Protein AF-A0A6N2E9B0-F1 (afdb_monomer)

Radius of gyration: 18.54 Å; Cα contacts (8 Å, |Δi|>4): 37; chains: 1; bounding box: 45×42×45 Å

pLDDT: mean 76.57, std 21.5, range [31.11, 97.75]

Sequence (88 aa):
MYICYVLGHEYGHQMRLPHDIEERYNGAMKIVYHEQYVTPLPEGHRFPMPKFSKVYSILQSEGIATPENTYSPDSASSMPLPLQPVTY

Structure (mmCIF, N/CA/C/O backbone):
data_AF-A0A6N2E9B0-F1
#
_entry.id   AF-A0A6N2E9B0-F1
#
loop_
_atom_site.group_PDB
_atom_site.id
_atom_site.type_symbol
_atom_site.label_atom_id
_atom_site.label_alt_id
_atom_site.label_comp_id
_atom_site.label_asym_id
_atom_site.label_entity_id
_atom_site.label_seq_id
_atom_site.pdbx_PDB_ins_code
_atom_site.Cartn_x
_atom_site.Cartn_y
_atom_site.Cartn_z
_atom_site.occupancy
_atom_site.B_iso_or_equiv
_atom_site.auth_seq_id
_atom_site.auth_comp_id
_atom_site.auth_asym_id
_atom_site.auth_atom_id
_atom_site.pdbx_PDB_model_num
ATOM 1 N N . MET A 1 1 ? 1.201 -19.831 6.552 1.00 35.94 1 MET A N 1
ATOM 2 C CA . MET A 1 1 ? 1.792 -19.157 7.725 1.00 35.94 1 MET A CA 1
ATOM 3 C C . MET A 1 1 ? 0.978 -17.891 7.975 1.00 35.94 1 MET A C 1
ATOM 5 O O . MET A 1 1 ? 1.048 -16.986 7.161 1.00 35.94 1 MET A O 1
ATOM 9 N N . TYR A 1 2 ? 0.127 -17.927 9.009 1.00 31.11 2 TYR A N 1
ATOM 10 C CA . TYR A 1 2 ? -0.632 -16.818 9.620 1.00 31.11 2 TYR A CA 1
ATOM 11 C C . TYR A 1 2 ? -1.520 -15.912 8.744 1.00 31.11 2 TYR A C 1
ATOM 13 O O . TYR A 1 2 ? -1.537 -14.702 8.914 1.00 31.11 2 TYR A O 1
ATOM 21 N N . ILE A 1 3 ? -2.340 -16.501 7.874 1.00 37.34 3 ILE A N 1
ATOM 22 C CA . ILE A 1 3 ? -3.546 -15.826 7.365 1.00 37.34 3 ILE A CA 1
ATOM 23 C C . ILE A 1 3 ? -4.703 -16.793 7.600 1.00 37.34 3 ILE A C 1
ATOM 25 O O . ILE A 1 3 ? -5.089 -17.546 6.714 1.00 37.34 3 ILE A O 1
ATOM 29 N N . CYS A 1 4 ? -5.157 -16.883 8.848 1.00 35.25 4 CYS A N 1
ATOM 30 C CA . CYS A 1 4 ? -6.343 -17.654 9.195 1.00 35.25 4 CYS A CA 1
ATOM 31 C C . CYS A 1 4 ? -7.215 -16.824 10.136 1.00 35.25 4 CYS A C 1
ATOM 33 O O . CYS A 1 4 ? -6.877 -16.652 11.301 1.00 35.25 4 CYS A O 1
ATOM 35 N N . TYR A 1 5 ? -8.346 -16.394 9.577 1.00 40.53 5 TYR A N 1
ATOM 36 C CA . TYR A 1 5 ? -9.626 -16.147 10.234 1.00 40.53 5 TYR A CA 1
ATOM 37 C C . TYR A 1 5 ? -9.735 -14.965 11.204 1.00 40.53 5 TYR A C 1
ATOM 39 O O . TYR A 1 5 ? -9.581 -15.102 12.412 1.00 40.53 5 TYR A O 1
ATOM 47 N N . VAL A 1 6 ? -1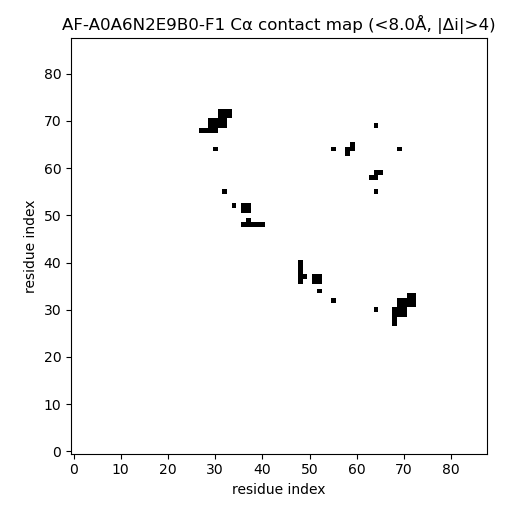0.217 -13.844 10.662 1.00 44.50 6 VAL A N 1
ATOM 48 C CA . VAL A 1 6 ? -11.182 -12.984 11.363 1.00 44.50 6 VAL A CA 1
ATOM 49 C C . VAL A 1 6 ? -12.422 -12.870 10.477 1.00 44.50 6 VAL A C 1
ATOM 51 O O . VAL A 1 6 ? -12.671 -11.847 9.859 1.00 44.50 6 VAL A O 1
ATOM 54 N N . LEU A 1 7 ? -13.182 -13.958 10.357 1.00 38.59 7 LEU A N 1
ATOM 55 C CA . LEU A 1 7 ? -14.567 -13.900 9.894 1.00 38.59 7 LEU A CA 1
ATOM 56 C C . LEU A 1 7 ? -15.388 -14.768 10.839 1.00 38.59 7 LEU A C 1
ATOM 58 O O . LEU A 1 7 ? -15.256 -15.992 10.866 1.00 38.59 7 LEU A O 1
ATOM 62 N N . GLY A 1 8 ? -16.169 -14.094 11.678 1.00 43.56 8 GLY A N 1
ATOM 63 C CA . GLY A 1 8 ? -17.105 -14.725 12.586 1.00 43.56 8 GLY A CA 1
ATOM 64 C C . GLY A 1 8 ? -18.221 -15.396 11.800 1.00 43.56 8 GLY A C 1
ATOM 65 O O . GLY A 1 8 ? -19.042 -14.718 11.192 1.00 43.56 8 GLY A O 1
ATOM 66 N N . HIS A 1 9 ? -18.254 -16.724 11.846 1.00 37.28 9 HIS A N 1
ATOM 67 C CA . HIS A 1 9 ? -19.507 -17.461 11.931 1.00 37.28 9 HIS A CA 1
ATOM 68 C C . HIS A 1 9 ? -19.247 -18.861 12.512 1.00 37.28 9 HIS A C 1
ATOM 70 O O . HIS A 1 9 ? -18.650 -19.722 11.870 1.00 37.28 9 HIS A O 1
ATOM 76 N N . GLU A 1 10 ? -19.685 -19.042 13.760 1.00 45.94 10 GLU A N 1
ATOM 77 C CA . GLU A 1 10 ? -20.313 -20.261 14.286 1.00 45.94 10 GLU A CA 1
ATOM 78 C C . GLU A 1 10 ? -19.615 -21.617 14.022 1.00 45.94 10 GLU A C 1
ATOM 80 O O . GLU A 1 10 ? -20.210 -22.509 13.423 1.00 45.94 10 GLU A O 1
ATOM 85 N N . TYR A 1 11 ? -18.402 -21.846 14.538 1.00 38.47 11 TYR A N 1
ATOM 86 C CA . TYR A 1 11 ? -17.928 -23.217 14.796 1.00 38.47 11 TYR A CA 1
ATOM 87 C C . TYR A 1 11 ? -17.256 -23.307 16.168 1.00 38.47 11 TYR A C 1
ATOM 89 O O . TYR A 1 11 ? -16.243 -22.667 16.443 1.00 38.47 11 TYR A O 1
ATOM 97 N N . GLY A 1 12 ? -17.874 -24.097 17.049 1.00 41.50 12 GLY A N 1
ATOM 98 C CA . GLY A 1 12 ? -17.547 -24.244 18.465 1.00 41.50 12 GLY A CA 1
ATOM 99 C C . GLY A 1 12 ? -16.225 -24.954 18.751 1.00 41.50 12 GLY A C 1
ATOM 100 O O . GLY A 1 12 ? -16.215 -26.072 19.256 1.00 41.50 12 GLY A O 1
ATOM 101 N N . HIS A 1 13 ? -15.111 -24.265 18.530 1.00 41.84 13 HIS A N 1
ATOM 102 C CA . HIS A 1 13 ? -13.871 -24.524 19.252 1.00 41.84 13 HIS A CA 1
ATOM 103 C C . HIS A 1 13 ? -13.287 -23.188 19.696 1.00 41.84 13 HIS A C 1
ATOM 105 O O . HIS A 1 13 ? -12.834 -22.390 18.881 1.00 41.84 13 HIS A O 1
ATOM 111 N N . GLN A 1 14 ? -13.321 -22.937 21.005 1.00 43.84 14 GLN A N 1
ATOM 112 C CA . GLN A 1 14 ? -12.765 -21.739 21.618 1.00 43.84 14 GLN A CA 1
ATOM 113 C C . GLN A 1 14 ? -11.236 -21.753 21.487 1.00 43.84 14 GLN A C 1
ATOM 115 O O . GLN A 1 14 ? -10.513 -22.154 22.398 1.00 43.84 14 GLN A O 1
ATOM 120 N N . MET A 1 15 ? -10.742 -21.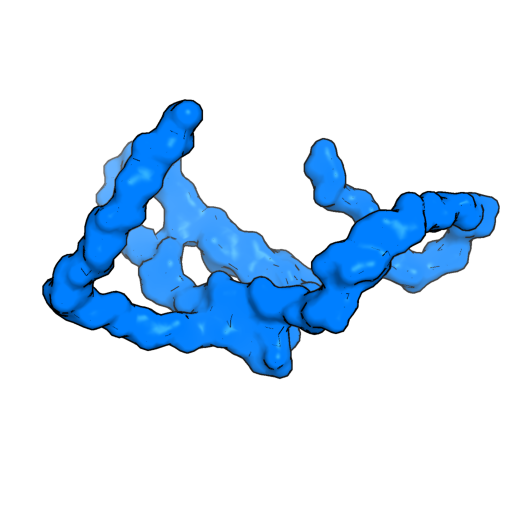324 20.326 1.00 37.81 15 MET A N 1
ATOM 121 C CA . MET A 1 15 ? -9.373 -20.861 20.134 1.00 37.81 15 MET A CA 1
ATOM 122 C C . MET A 1 15 ? -9.234 -19.583 20.958 1.00 37.81 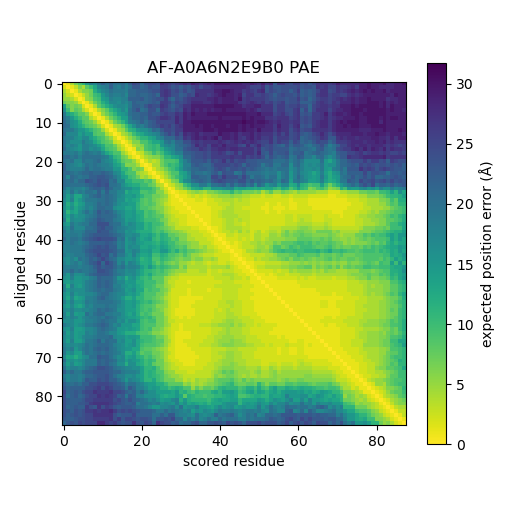15 MET A C 1
ATOM 124 O O . MET A 1 15 ? -9.536 -18.485 20.499 1.00 37.81 15 MET A O 1
ATOM 128 N N . ARG A 1 16 ? -8.857 -19.736 22.228 1.00 50.66 16 ARG A N 1
ATOM 129 C CA . ARG A 1 16 ? -8.523 -18.607 23.090 1.00 50.66 16 ARG A CA 1
ATOM 130 C C . ARG A 1 16 ? -7.233 -18.010 22.532 1.00 50.66 16 ARG A C 1
ATOM 132 O O . ARG A 1 16 ? -6.171 -18.612 22.683 1.00 50.66 16 ARG A O 1
ATOM 139 N N . LEU A 1 17 ? -7.345 -16.882 21.829 1.00 53.03 17 LEU A N 1
ATOM 140 C CA . LEU A 1 17 ? -6.185 -16.083 21.443 1.00 53.03 17 LEU A CA 1
ATOM 141 C C . LEU A 1 17 ? -5.352 -15.847 22.713 1.00 53.03 17 LEU A C 1
ATOM 143 O O . LEU A 1 17 ? -5.937 -15.571 23.769 1.00 53.03 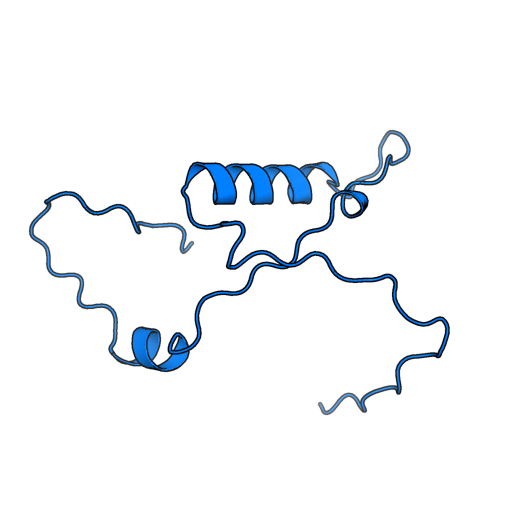17 LEU A O 1
ATOM 147 N N . PRO A 1 18 ? -4.025 -16.046 22.672 1.00 55.47 18 PRO A N 1
ATOM 148 C CA . PRO A 1 18 ? -3.216 -15.818 23.852 1.00 55.47 18 PRO A CA 1
ATOM 149 C C . PRO A 1 18 ? -3.370 -14.342 24.259 1.00 55.47 18 PRO A C 1
ATOM 151 O O . PRO A 1 18 ? -3.442 -13.441 23.423 1.00 55.47 18 PRO A O 1
ATOM 154 N N . HIS A 1 19 ? -3.553 -14.132 25.565 1.00 51.06 19 HIS A N 1
ATOM 155 C CA . HIS A 1 19 ? -3.951 -12.861 26.191 1.00 51.06 19 HIS A CA 1
ATOM 156 C C . HIS A 1 19 ? -2.999 -11.693 25.858 1.00 51.06 19 HIS A C 1
ATOM 158 O O . HIS A 1 19 ? -3.344 -10.530 26.027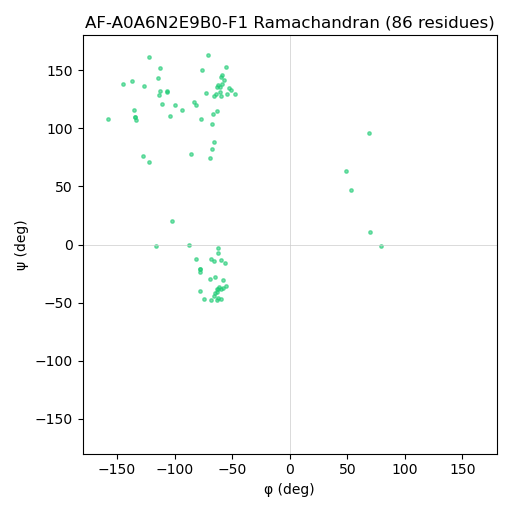 1.00 51.06 19 HIS A O 1
ATOM 164 N N . ASP A 1 20 ? -1.804 -12.002 25.359 1.00 52.03 20 ASP A N 1
ATOM 165 C CA . ASP A 1 20 ? -0.766 -11.057 24.963 1.00 52.03 20 ASP A CA 1
ATOM 166 C C . ASP A 1 20 ? -1.013 -10.390 23.598 1.00 52.03 20 ASP A C 1
ATOM 168 O O . ASP A 1 20 ? -0.447 -9.328 23.333 1.00 52.03 20 ASP A O 1
ATOM 172 N N . ILE A 1 21 ? -1.838 -10.976 22.720 1.00 53.84 21 ILE A N 1
ATOM 173 C CA . ILE A 1 21 ? -2.147 -10.386 21.407 1.00 53.84 21 ILE A CA 1
ATOM 174 C C . ILE A 1 21 ? -3.107 -9.200 21.564 1.00 53.84 21 ILE A C 1
ATOM 176 O O . ILE A 1 21 ? -2.836 -8.137 21.013 1.00 53.84 21 ILE A O 1
ATOM 180 N N . GLU A 1 22 ? -4.187 -9.334 22.340 1.00 51.19 22 GLU A N 1
ATOM 181 C CA . GLU A 1 22 ? -5.139 -8.227 22.543 1.00 51.19 22 GLU A CA 1
ATOM 182 C C . GLU A 1 22 ? -4.476 -7.015 23.216 1.00 51.19 22 GLU A C 1
ATOM 184 O O . GLU A 1 22 ? -4.700 -5.877 22.809 1.00 51.19 22 GLU A O 1
ATOM 189 N N . GLU A 1 23 ? -3.570 -7.251 24.169 1.00 53.38 23 GLU A N 1
ATOM 190 C CA . GLU A 1 23 ? -2.865 -6.194 24.906 1.00 53.38 23 GLU A CA 1
ATOM 191 C C . GLU A 1 23 ? -1.861 -5.416 24.025 1.00 53.38 23 GLU A C 1
ATOM 193 O O . GLU A 1 23 ? -1.654 -4.215 24.214 1.00 53.38 23 GLU A O 1
ATOM 198 N N . ARG A 1 24 ? -1.286 -6.060 22.995 1.00 55.16 24 ARG A N 1
ATOM 199 C CA . ARG A 1 24 ? -0.398 -5.424 21.997 1.00 55.16 24 ARG A CA 1
ATOM 200 C C . ARG A 1 24 ? -1.148 -4.626 20.928 1.00 55.16 24 ARG A C 1
ATOM 202 O O . ARG A 1 24 ? -0.567 -3.716 20.339 1.00 55.16 24 ARG A O 1
ATOM 209 N N . TYR A 1 25 ? -2.417 -4.949 20.686 1.00 54.75 25 TYR A N 1
ATOM 210 C CA . TYR A 1 25 ? -3.277 -4.316 19.678 1.00 54.75 25 TYR A CA 1
ATOM 211 C C . TYR A 1 25 ? -4.271 -3.310 20.270 1.00 54.75 25 TYR A C 1
ATOM 213 O O . TYR A 1 25 ? -5.226 -2.912 19.608 1.00 54.75 25 TYR A O 1
ATOM 221 N N . ASN A 1 26 ? -4.009 -2.813 21.482 1.00 54.41 26 ASN A N 1
ATOM 222 C CA . ASN A 1 26 ? -4.836 -1.798 22.140 1.00 54.41 26 ASN A CA 1
ATOM 223 C C . ASN A 1 26 ? -4.899 -0.446 21.379 1.00 54.41 26 ASN A C 1
ATOM 225 O O . ASN A 1 26 ? -5.588 0.482 21.798 1.00 54.41 26 ASN A O 1
ATOM 229 N N . GLY A 1 27 ? -4.175 -0.317 20.260 1.00 60.88 27 GLY A N 1
ATOM 230 C CA . GLY A 1 27 ? -4.338 0.742 19.270 1.00 60.88 27 GLY A CA 1
ATOM 231 C C . GLY A 1 27 ? -5.005 0.209 18.002 1.00 60.88 27 GLY A C 1
ATOM 232 O O . GLY A 1 27 ? -4.567 -0.7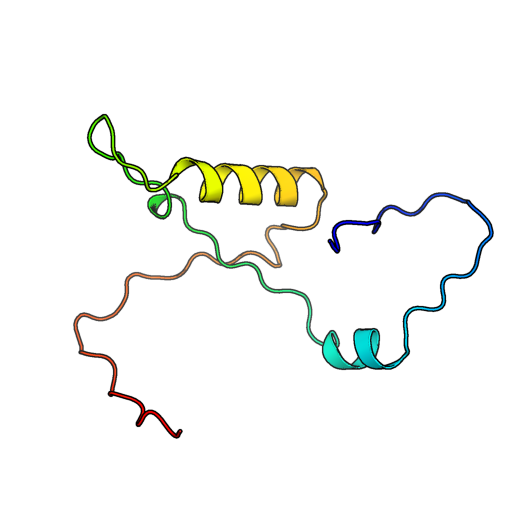92 17.440 1.00 60.88 27 GLY A O 1
ATOM 233 N N . ALA A 1 28 ? -6.037 0.909 17.522 1.00 73.88 28 ALA A N 1
ATOM 234 C CA . ALA A 1 28 ? -6.673 0.615 16.238 1.00 73.88 28 ALA A CA 1
ATOM 235 C C . ALA A 1 28 ? -5.617 0.441 15.130 1.00 73.88 28 ALA A C 1
ATOM 237 O O . ALA A 1 28 ? -4.749 1.307 14.979 1.00 73.88 28 ALA A O 1
ATOM 238 N N . MET A 1 29 ? -5.696 -0.655 14.361 1.00 84.50 29 MET A N 1
ATOM 239 C CA . MET A 1 29 ? -4.765 -0.925 13.258 1.00 84.50 29 MET A CA 1
ATOM 240 C C . MET A 1 29 ? -4.699 0.268 12.302 1.00 84.50 29 MET A C 1
ATOM 242 O O . MET A 1 29 ? -5.728 0.831 11.945 1.00 84.50 29 MET A O 1
ATOM 246 N N . LYS A 1 30 ? -3.487 0.656 11.898 1.00 92.06 30 LYS A N 1
ATOM 247 C CA . LYS A 1 30 ? -3.233 1.762 10.968 1.00 92.06 30 LYS A CA 1
ATOM 248 C C . LYS A 1 30 ? -2.653 1.202 9.679 1.00 92.06 30 LYS A C 1
ATOM 250 O O . LYS A 1 30 ? -1.679 0.452 9.718 1.00 92.06 30 LYS A O 1
ATOM 255 N N . ILE A 1 31 ? -3.235 1.577 8.549 1.00 95.00 31 ILE A N 1
ATOM 256 C CA . ILE A 1 31 ? -2.790 1.175 7.216 1.00 95.00 31 ILE A CA 1
ATOM 257 C C . ILE A 1 31 ? -2.265 2.416 6.504 1.00 95.00 31 ILE A C 1
ATOM 259 O O . ILE A 1 31 ? -2.910 3.459 6.504 1.00 95.00 31 ILE A O 1
ATOM 263 N N . VAL A 1 32 ? -1.086 2.308 5.897 1.00 95.75 32 VAL A N 1
ATOM 264 C CA . VAL A 1 32 ? -0.514 3.371 5.066 1.00 95.75 32 VAL A CA 1
ATOM 265 C C . VAL A 1 32 ? -0.513 2.898 3.621 1.00 95.75 32 VAL A C 1
ATOM 267 O O . VAL A 1 32 ? 0.089 1.869 3.307 1.00 95.75 32 VAL A O 1
ATOM 270 N N . TYR A 1 33 ? -1.194 3.628 2.743 1.00 95.75 33 TYR A N 1
ATOM 271 C CA . TYR A 1 33 ? -1.283 3.305 1.322 1.00 95.75 33 TYR A CA 1
ATOM 272 C C . TYR A 1 33 ? -1.311 4.578 0.477 1.00 95.75 33 TYR A C 1
ATOM 274 O O . TYR A 1 33 ? -2.012 5.529 0.805 1.00 95.75 33 TYR A O 1
ATOM 282 N N . HIS A 1 34 ? -0.580 4.560 -0.637 1.00 95.12 34 HIS A N 1
ATOM 283 C CA . HIS A 1 34 ? -0.609 5.596 -1.662 1.00 95.12 34 HIS A CA 1
ATOM 284 C C . HIS A 1 34 ? -0.621 4.933 -3.045 1.00 95.12 34 HIS A C 1
ATOM 286 O O . HIS A 1 34 ? 0.102 3.964 -3.278 1.00 95.12 34 HIS A O 1
ATOM 292 N N . GLU A 1 35 ? -1.391 5.464 -3.996 1.00 92.25 35 GLU A N 1
ATOM 293 C CA . GLU A 1 35 ? -1.478 4.921 -5.364 1.00 92.25 35 GLU A CA 1
ATOM 294 C C . GLU A 1 35 ? -0.117 4.878 -6.085 1.00 92.25 35 GLU A C 1
ATOM 296 O O . GLU A 1 35 ? 0.214 3.900 -6.750 1.00 92.25 35 GLU A O 1
ATOM 301 N N . GLN A 1 36 ? 0.721 5.893 -5.858 1.00 91.38 36 GLN A N 1
ATOM 302 C CA . GLN A 1 36 ? 2.104 5.987 -6.349 1.00 91.38 36 GLN A CA 1
ATOM 303 C C . GLN A 1 36 ? 3.055 4.892 -5.832 1.00 91.38 36 GLN A C 1
ATOM 305 O O . GLN A 1 36 ? 4.174 4.780 -6.330 1.00 91.38 36 GLN A O 1
ATOM 310 N N . TYR A 1 37 ? 2.640 4.045 -4.883 1.00 91.12 37 TYR A N 1
ATOM 311 C CA . TYR A 1 37 ? 3.389 2.822 -4.561 1.00 91.12 37 TYR A CA 1
ATOM 312 C C . TYR A 1 37 ? 3.388 1.817 -5.716 1.00 91.12 37 TYR A C 1
ATOM 314 O O . TYR A 1 37 ? 4.200 0.888 -5.737 1.00 91.12 37 TYR A O 1
ATOM 322 N N . VAL A 1 38 ? 2.511 2.013 -6.702 1.00 90.06 38 VAL A N 1
ATOM 323 C CA . VAL A 1 38 ? 2.566 1.339 -7.992 1.00 90.06 38 VAL A CA 1
ATOM 324 C C . VAL A 1 38 ? 3.107 2.320 -9.023 1.00 90.06 38 VAL A C 1
ATOM 326 O O . VAL A 1 38 ? 2.441 3.274 -9.409 1.00 90.06 38 VAL A O 1
ATOM 329 N N . THR A 1 39 ? 4.319 2.057 -9.500 1.00 88.88 39 THR A N 1
ATOM 33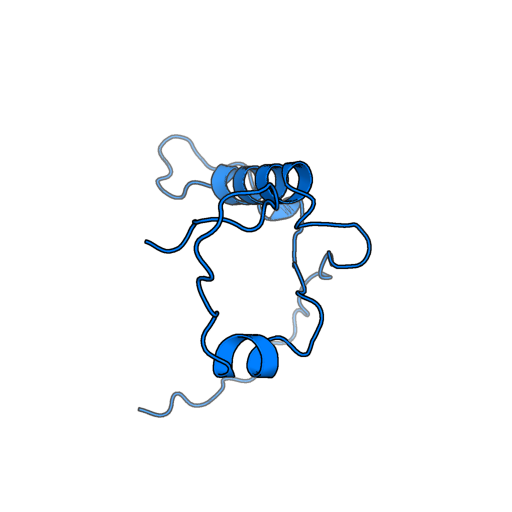0 C CA . THR A 1 39 ? 4.931 2.813 -10.595 1.00 88.88 39 THR A CA 1
ATOM 331 C C . THR A 1 39 ? 5.115 1.912 -11.818 1.00 88.88 39 THR A C 1
ATOM 333 O O . THR A 1 39 ? 5.406 0.719 -11.641 1.00 88.88 39 THR A O 1
ATOM 336 N N . PRO A 1 40 ? 4.933 2.423 -13.052 1.00 85.94 40 PRO A N 1
ATOM 337 C CA . PRO A 1 40 ? 5.309 1.697 -14.255 1.00 85.94 40 PRO A CA 1
ATOM 338 C C . PRO A 1 40 ? 6.778 1.289 -14.182 1.00 85.94 40 PRO A C 1
ATOM 340 O O . PRO A 1 40 ? 7.657 2.104 -13.907 1.00 85.94 40 PRO A O 1
ATOM 343 N N . LEU A 1 41 ? 7.041 0.012 -14.433 1.00 87.12 41 LEU A N 1
ATOM 344 C CA . LEU A 1 41 ? 8.393 -0.520 -14.495 1.00 87.12 41 LEU A CA 1
ATOM 345 C C . LEU A 1 41 ? 8.726 -0.942 -15.926 1.00 87.12 41 LEU A C 1
ATOM 347 O O . LEU A 1 41 ? 7.821 -1.350 -16.658 1.00 87.12 41 LEU A O 1
ATOM 351 N N . PRO A 1 42 ? 10.014 -0.900 -16.311 1.00 89.69 42 PRO A N 1
ATOM 352 C CA . PRO A 1 42 ? 10.469 -1.489 -17.561 1.00 89.69 42 PRO A CA 1
ATOM 353 C C . PRO A 1 42 ? 10.087 -2.970 -17.669 1.00 89.69 42 PRO A C 1
ATOM 355 O O . PRO A 1 42 ? 9.978 -3.683 -16.665 1.00 89.69 42 PRO A O 1
ATOM 358 N N . GLU A 1 43 ? 9.931 -3.449 -18.900 1.00 88.62 43 GLU A N 1
ATOM 359 C CA . GLU A 1 43 ? 9.688 -4.863 -19.177 1.00 88.62 43 GLU A CA 1
ATOM 360 C C . GLU A 1 43 ? 10.814 -5.747 -18.602 1.00 88.62 43 GLU A C 1
ATOM 362 O O . GLU A 1 43 ? 11.986 -5.373 -18.595 1.00 88.62 43 GLU A O 1
ATOM 367 N N . GLY A 1 44 ? 10.456 -6.916 -18.061 1.00 86.75 44 GLY A N 1
ATOM 368 C CA . GLY A 1 44 ? 11.411 -7.847 -17.445 1.00 86.75 44 GLY A CA 1
ATOM 369 C C . GLY A 1 44 ? 11.862 -7.485 -16.022 1.00 86.75 44 GLY A C 1
ATOM 370 O O . GLY A 1 44 ? 12.607 -8.254 -15.405 1.00 86.75 44 GLY A O 1
ATOM 371 N N . HIS A 1 45 ? 11.401 -6.365 -15.451 1.00 88.88 45 HIS A N 1
ATOM 372 C CA . HIS A 1 45 ? 11.740 -5.994 -14.077 1.00 88.88 45 HIS A CA 1
ATOM 373 C C . HIS A 1 45 ? 11.186 -7.007 -13.056 1.00 88.88 45 HIS A C 1
ATOM 375 O O . HIS A 1 45 ? 10.004 -7.349 -13.055 1.00 88.88 45 HIS A O 1
ATOM 381 N N . ARG A 1 46 ? 12.040 -7.493 -12.143 1.00 90.50 46 ARG A N 1
ATOM 382 C CA . ARG A 1 46 ? 11.706 -8.582 -11.198 1.00 90.50 46 ARG A CA 1
ATOM 383 C C . ARG A 1 46 ? 10.920 -8.135 -9.967 1.00 90.50 46 ARG A C 1
ATOM 385 O O . ARG A 1 46 ? 10.413 -8.978 -9.230 1.00 90.50 46 ARG A O 1
ATOM 392 N N . PHE A 1 47 ? 10.837 -6.831 -9.719 1.00 86.94 47 PHE A N 1
ATOM 393 C CA . PHE A 1 47 ? 10.108 -6.283 -8.579 1.00 86.94 47 PHE A CA 1
ATOM 394 C C . PHE A 1 47 ? 8.603 -6.208 -8.894 1.00 86.94 47 PHE A C 1
ATOM 396 O O . PHE A 1 47 ? 8.214 -5.517 -9.835 1.00 86.94 47 PHE A O 1
ATOM 403 N N . PRO A 1 48 ? 7.734 -6.887 -8.130 1.00 86.12 48 PRO A N 1
ATOM 404 C CA . PRO A 1 48 ? 6.321 -7.015 -8.482 1.00 86.12 48 PRO A CA 1
ATOM 405 C C . PRO A 1 48 ? 5.485 -5.821 -7.984 1.00 86.12 48 PRO A C 1
ATOM 407 O O . PRO A 1 48 ? 4.780 -5.945 -6.986 1.00 86.12 48 PRO A O 1
ATOM 410 N N . MET A 1 49 ? 5.531 -4.664 -8.658 1.00 89.00 49 MET A N 1
ATOM 411 C CA . MET A 1 49 ? 4.765 -3.447 -8.265 1.00 89.00 49 MET A CA 1
ATOM 412 C C . MET A 1 49 ? 3.270 -3.601 -8.108 1.00 89.00 49 MET A C 1
ATOM 414 O O . MET A 1 49 ? 2.733 -3.092 -7.121 1.00 89.00 49 MET A O 1
ATOM 418 N N . PRO A 1 50 ? 2.605 -4.420 -8.927 1.00 89.69 50 PRO A N 1
ATOM 419 C CA . PRO A 1 50 ? 1.196 -4.699 -8.714 1.00 89.69 50 PRO A CA 1
ATOM 420 C C . PRO A 1 50 ? 0.872 -5.336 -7.352 1.00 89.69 50 PRO A C 1
ATOM 422 O O . PRO A 1 50 ? -0.299 -5.394 -6.993 1.00 89.69 50 PRO A O 1
ATOM 425 N N . LYS A 1 51 ? 1.852 -5.841 -6.578 1.00 90.62 51 LYS A N 1
ATOM 426 C CA . LYS A 1 51 ? 1.568 -6.438 -5.263 1.00 90.62 51 LYS A CA 1
ATOM 427 C C . LYS A 1 51 ? 0.955 -5.433 -4.288 1.00 90.62 51 LYS A C 1
ATOM 429 O O . LYS A 1 51 ? 0.102 -5.823 -3.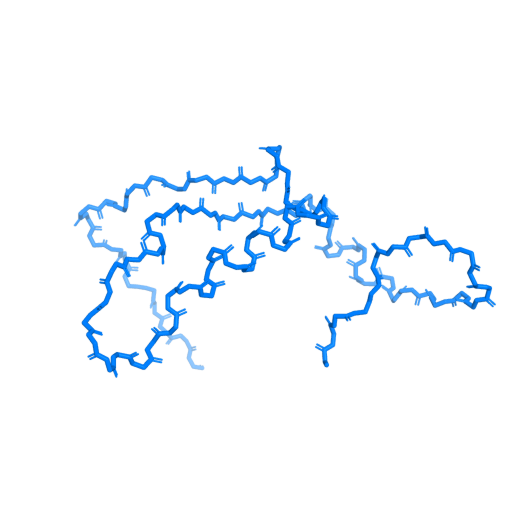503 1.00 90.62 51 LYS A O 1
ATOM 434 N N . PHE A 1 52 ? 1.378 -4.168 -4.337 1.00 93.50 52 PHE A N 1
ATOM 435 C CA . PHE A 1 52 ? 0.951 -3.168 -3.361 1.00 93.50 52 PHE A CA 1
ATOM 436 C C . PHE A 1 52 ? -0.532 -2.837 -3.525 1.00 93.50 52 PHE A C 1
ATOM 438 O O . PHE A 1 52 ? -1.281 -2.919 -2.554 1.00 93.50 52 PHE A O 1
ATOM 445 N N . SER A 1 53 ? -0.979 -2.579 -4.758 1.00 94.00 53 SER A N 1
ATOM 446 C CA . SER A 1 53 ? -2.403 -2.375 -5.040 1.00 94.00 53 SER A CA 1
ATOM 447 C C . SER A 1 53 ? -3.226 -3.635 -4.785 1.00 94.00 53 SER A C 1
ATOM 449 O O . SER A 1 53 ? -4.277 -3.542 -4.164 1.00 94.00 53 SER A O 1
ATOM 451 N N . LYS A 1 54 ? -2.742 -4.824 -5.177 1.00 94.75 54 LYS A N 1
ATOM 452 C CA . LYS A 1 54 ? -3.464 -6.090 -4.949 1.00 94.75 54 LYS A CA 1
ATOM 453 C C . LYS A 1 54 ? -3.718 -6.369 -3.470 1.00 94.75 54 LYS A C 1
ATOM 455 O O . LYS A 1 54 ? -4.838 -6.720 -3.113 1.00 94.75 54 LYS A O 1
ATOM 460 N N . VAL A 1 55 ? -2.703 -6.207 -2.619 1.00 95.62 55 VAL A N 1
ATOM 461 C CA . VAL A 1 55 ? -2.858 -6.390 -1.167 1.00 95.62 55 VAL A CA 1
ATOM 462 C C . VAL A 1 55 ? -3.862 -5.380 -0.616 1.00 95.62 55 VAL A C 1
ATOM 464 O O . VAL A 1 55 ? -4.780 -5.772 0.094 1.00 95.62 55 VAL A O 1
ATOM 467 N N . TYR A 1 56 ? -3.756 -4.105 -0.996 1.00 96.06 56 TYR A N 1
ATOM 468 C CA . TYR A 1 56 ? -4.692 -3.077 -0.543 1.00 96.06 56 TYR A CA 1
ATOM 469 C C . TYR A 1 56 ? -6.138 -3.326 -1.011 1.00 96.06 56 TYR A C 1
ATOM 471 O O . TYR A 1 56 ? -7.078 -3.124 -0.245 1.00 96.06 56 TYR A O 1
ATOM 479 N N . SER A 1 57 ? -6.348 -3.808 -2.239 1.00 96.75 57 SER A N 1
ATOM 480 C CA . SER A 1 57 ? -7.677 -4.193 -2.735 1.00 96.75 57 SER A CA 1
ATOM 481 C C . SER A 1 57 ? -8.282 -5.352 -1.945 1.00 96.75 57 SER A C 1
ATOM 483 O O . SER A 1 57 ? -9.467 -5.306 -1.626 1.00 96.75 57 SER A O 1
ATOM 485 N N . ILE A 1 58 ? -7.479 -6.363 -1.595 1.00 97.75 58 ILE A N 1
ATOM 486 C CA . ILE A 1 58 ? -7.936 -7.484 -0.762 1.00 97.75 58 ILE A CA 1
ATOM 487 C C . ILE A 1 58 ? -8.340 -6.973 0.625 1.00 97.75 58 ILE A C 1
ATOM 489 O O . ILE A 1 58 ? -9.452 -7.244 1.068 1.00 97.75 58 ILE A O 1
ATOM 493 N N . LEU A 1 59 ? -7.499 -6.152 1.263 1.00 95.88 59 LEU A N 1
ATOM 494 C CA . LEU A 1 59 ? -7.791 -5.587 2.586 1.00 95.88 59 LEU A CA 1
ATOM 495 C C . LEU A 1 59 ? -9.068 -4.734 2.600 1.00 95.88 59 LEU A C 1
ATOM 497 O O . LEU A 1 59 ? -9.824 -4.798 3.565 1.00 95.88 59 LEU A O 1
ATOM 501 N N . GLN A 1 60 ? -9.333 -3.964 1.539 1.00 96.44 60 GLN A N 1
ATOM 502 C CA . GLN A 1 60 ? -10.599 -3.235 1.392 1.00 96.44 60 GLN A CA 1
ATOM 503 C C . GLN A 1 60 ? -11.783 -4.193 1.238 1.00 96.44 60 GLN A C 1
ATOM 505 O O . GLN A 1 60 ? -12.809 -4.010 1.886 1.00 96.44 60 GLN A O 1
ATOM 510 N N . SER A 1 61 ? -11.644 -5.233 0.407 1.00 97.06 61 SER A N 1
ATOM 511 C CA . SER A 1 61 ? -12.719 -6.209 0.185 1.00 97.06 61 SER A CA 1
ATOM 512 C C . SER A 1 61 ? -13.072 -7.017 1.438 1.00 97.06 61 SER A C 1
ATOM 514 O O . SER A 1 61 ? -14.221 -7.415 1.601 1.00 97.06 61 SER A O 1
ATOM 516 N N . GLU A 1 62 ? -12.110 -7.212 2.342 1.00 96.12 62 GLU A N 1
ATOM 517 C CA . GLU A 1 62 ? -12.301 -7.884 3.632 1.00 96.12 62 GLU A CA 1
ATOM 518 C C . GLU A 1 62 ? -12.751 -6.923 4.750 1.00 96.12 62 GLU A C 1
ATOM 520 O O . GLU A 1 62 ? -12.942 -7.349 5.886 1.00 96.12 62 GLU A O 1
ATOM 525 N N . GLY A 1 63 ? -12.912 -5.626 4.460 1.00 93.06 63 GLY A N 1
ATOM 526 C CA . GLY A 1 63 ? -13.281 -4.610 5.454 1.00 93.06 63 GLY A CA 1
ATOM 527 C C . GLY A 1 63 ? -12.184 -4.302 6.481 1.00 93.06 63 GLY A C 1
ATOM 528 O O . GLY A 1 63 ? -12.442 -3.622 7.470 1.00 93.06 63 GLY A O 1
ATOM 529 N N . ILE A 1 64 ? -10.959 -4.787 6.260 1.00 93.81 64 ILE A N 1
ATOM 530 C CA . ILE A 1 64 ? -9.800 -4.547 7.131 1.00 93.81 64 ILE A CA 1
ATOM 531 C C . ILE A 1 64 ? -9.232 -3.146 6.883 1.00 93.81 64 ILE A C 1
ATOM 533 O O . ILE A 1 64 ? -8.844 -2.460 7.829 1.00 93.81 64 ILE A O 1
ATOM 537 N N . ALA A 1 65 ? -9.185 -2.718 5.618 1.00 94.50 65 ALA A N 1
ATOM 538 C CA . ALA A 1 65 ? -8.852 -1.348 5.247 1.00 94.50 65 ALA A CA 1
ATOM 539 C C . ALA A 1 65 ? -10.127 -0.522 5.091 1.00 94.50 65 ALA A C 1
ATOM 541 O O . ALA A 1 65 ? -10.940 -0.781 4.204 1.00 94.50 65 ALA A O 1
ATOM 542 N N . THR A 1 66 ? -10.274 0.483 5.947 1.00 94.56 66 THR A N 1
ATOM 543 C CA . THR A 1 66 ? -11.391 1.425 5.955 1.00 94.56 66 THR A CA 1
ATOM 544 C C . THR A 1 66 ? -10.873 2.861 5.816 1.00 94.56 66 THR A C 1
ATOM 546 O O . THR A 1 66 ? -9.691 3.124 6.073 1.00 94.56 66 THR A O 1
ATOM 549 N N . PRO A 1 67 ? -11.725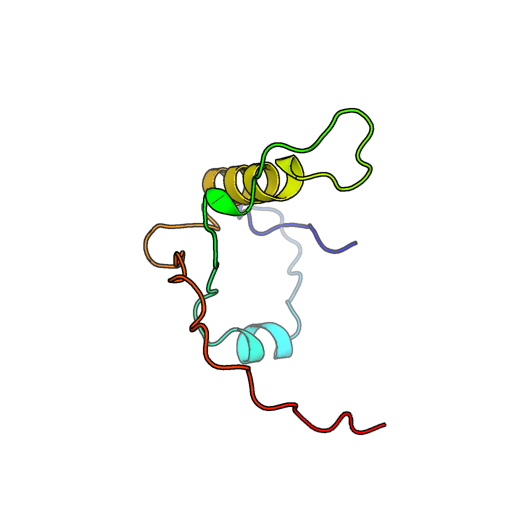 3.824 5.429 1.00 93.94 67 PRO A N 1
ATOM 550 C CA . PRO A 1 67 ? -11.328 5.231 5.358 1.00 93.94 67 PRO A CA 1
ATOM 551 C C . PRO A 1 67 ? -10.808 5.797 6.690 1.00 93.94 67 PRO A C 1
ATOM 553 O O . PRO A 1 67 ? -9.946 6.669 6.699 1.00 93.94 67 PRO A O 1
ATOM 556 N N . GLU A 1 68 ? -11.295 5.294 7.825 1.00 94.69 68 GLU A N 1
ATOM 557 C CA . GLU A 1 68 ? -10.951 5.786 9.166 1.00 94.69 68 GLU A CA 1
ATOM 558 C C . GLU A 1 68 ? -9.582 5.290 9.649 1.00 94.69 68 GLU A C 1
ATOM 560 O O . GLU A 1 68 ? -8.985 5.874 10.561 1.00 94.69 68 GLU A O 1
ATOM 565 N N . ASN A 1 69 ? -9.092 4.192 9.067 1.00 94.19 69 ASN A N 1
ATOM 566 C CA . ASN A 1 69 ? -7.859 3.534 9.482 1.00 94.19 69 ASN A CA 1
ATOM 567 C C . ASN A 1 69 ? -6.757 3.542 8.410 1.00 94.19 69 ASN A C 1
ATOM 569 O O . ASN A 1 69 ? -5.646 3.079 8.684 1.00 94.19 69 ASN A O 1
ATOM 573 N N . THR A 1 70 ? -7.047 4.104 7.234 1.00 95.50 70 THR A N 1
ATOM 574 C CA . THR A 1 70 ? -6.122 4.208 6.105 1.00 95.50 70 THR A CA 1
ATOM 575 C C . THR A 1 70 ? -5.628 5.639 5.932 1.00 95.50 70 THR A C 1
ATOM 577 O O . THR A 1 70 ? -6.412 6.583 5.893 1.00 95.50 70 THR A O 1
ATOM 580 N N . TYR A 1 71 ? -4.315 5.797 5.785 1.00 96.31 71 TYR A N 1
ATOM 581 C CA . TYR A 1 71 ? -3.645 7.086 5.661 1.00 96.31 71 TYR A CA 1
ATOM 582 C C . TYR A 1 71 ? -2.767 7.110 4.412 1.00 96.31 71 TYR A C 1
ATOM 584 O O . TYR A 1 71 ? -2.024 6.166 4.141 1.00 96.31 71 TYR A O 1
ATOM 592 N N . SER A 1 72 ? -2.827 8.218 3.681 1.00 95.75 72 SER A N 1
ATOM 593 C CA . SER A 1 72 ? -1.930 8.500 2.564 1.00 95.75 72 SER A CA 1
ATOM 594 C C . SER A 1 72 ? -0.831 9.443 3.058 1.00 95.75 72 SER A C 1
ATOM 596 O O . SER A 1 72 ? -1.167 10.511 3.571 1.00 95.75 72 SER A O 1
ATOM 598 N N . PRO A 1 73 ? 0.456 9.066 2.992 1.00 94.62 73 PRO A N 1
ATOM 599 C CA . PRO A 1 73 ? 1.535 9.929 3.444 1.00 94.62 73 PRO A CA 1
ATOM 600 C C . PRO A 1 73 ? 1.816 11.034 2.426 1.00 94.62 73 PRO A C 1
ATOM 602 O O . PRO A 1 73 ? 1.691 10.830 1.218 1.00 94.62 73 PRO A O 1
ATOM 605 N N . ASP A 1 74 ? 2.286 12.172 2.927 1.00 93.69 74 ASP A N 1
ATOM 606 C CA . ASP A 1 74 ? 2.869 13.215 2.093 1.00 93.69 74 ASP A CA 1
ATOM 607 C C . ASP A 1 74 ? 4.240 12.790 1.548 1.00 93.69 74 ASP A C 1
ATOM 609 O O . ASP A 1 74 ? 4.898 11.870 2.049 1.00 93.69 74 ASP A O 1
ATOM 613 N N . SER A 1 75 ? 4.699 13.501 0.517 1.00 90.12 75 SER A N 1
ATOM 614 C CA . SER A 1 75 ? 6.063 13.339 0.013 1.00 90.12 75 SER A CA 1
ATOM 615 C C . SER A 1 75 ? 7.088 13.622 1.111 1.00 90.12 75 SER A C 1
ATOM 617 O O . SER A 1 75 ? 6.963 14.582 1.872 1.00 90.12 75 SER A O 1
ATOM 619 N N . ALA A 1 76 ? 8.133 12.795 1.168 1.00 88.12 76 ALA A N 1
ATOM 620 C CA . ALA A 1 76 ? 9.226 12.999 2.106 1.00 88.12 76 ALA A CA 1
ATOM 621 C C . ALA A 1 76 ? 9.904 14.358 1.869 1.00 88.12 76 ALA A C 1
ATOM 623 O O . ALA A 1 76 ? 10.059 14.807 0.731 1.00 88.12 76 ALA A O 1
ATOM 624 N N . SER A 1 77 ? 10.344 14.992 2.958 1.00 89.31 77 SER A N 1
ATOM 625 C CA . SER A 1 77 ? 11.174 16.193 2.877 1.00 89.31 77 SER A CA 1
ATOM 626 C C . SER A 1 77 ? 12.464 15.903 2.104 1.00 89.31 77 SER A C 1
ATOM 628 O O . SER A 1 77 ? 13.038 14.821 2.223 1.00 89.31 77 SER A O 1
ATOM 630 N N . SER A 1 78 ? 12.957 16.890 1.352 1.00 88.31 78 SER A N 1
ATOM 631 C CA . SER A 1 78 ? 14.285 16.834 0.723 1.00 88.31 78 SER A CA 1
ATOM 632 C C . SER A 1 78 ? 15.426 16.898 1.743 1.00 88.31 78 SER A C 1
ATOM 634 O O . SER A 1 78 ? 16.579 16.633 1.400 1.00 88.31 78 SER A O 1
ATOM 636 N N . MET A 1 79 ? 15.119 17.249 2.996 1.00 90.81 79 MET A N 1
ATOM 637 C CA . MET A 1 79 ? 16.073 17.200 4.093 1.00 90.81 79 MET A CA 1
ATOM 638 C C . MET A 1 79 ? 16.460 15.739 4.376 1.00 90.81 79 MET A C 1
ATOM 640 O O . MET A 1 79 ? 15.574 14.903 4.567 1.00 90.81 79 MET A O 1
ATOM 644 N N . PRO A 1 80 ? 17.763 15.408 4.423 1.00 81.56 80 PRO A N 1
ATOM 645 C CA . PRO A 1 80 ? 18.200 14.043 4.679 1.00 81.56 80 PRO A CA 1
ATOM 646 C C . PRO A 1 80 ? 17.737 13.588 6.064 1.00 81.56 80 PRO A C 1
ATOM 648 O O . PRO A 1 80 ? 17.844 14.329 7.045 1.00 81.56 80 PRO A O 1
ATOM 651 N N . LEU A 1 81 ? 17.241 12.352 6.146 1.00 83.12 81 LEU A N 1
ATOM 652 C CA . LEU A 1 81 ? 16.909 11.744 7.428 1.00 83.12 81 LEU A CA 1
ATOM 653 C C . LEU A 1 81 ? 18.190 11.610 8.268 1.00 83.12 81 LEU A C 1
ATOM 655 O O . LEU A 1 81 ? 19.220 11.183 7.734 1.00 83.12 81 LEU A O 1
ATOM 659 N N . PRO A 1 82 ? 18.158 11.950 9.569 1.00 84.81 82 PRO A N 1
ATOM 660 C CA . PRO A 1 82 ? 19.298 11.719 10.440 1.00 84.81 82 PRO A CA 1
ATOM 661 C C . PRO A 1 82 ? 19.604 10.221 10.469 1.00 84.81 82 PRO A C 1
ATOM 663 O O . PRO A 1 82 ? 18.717 9.401 10.718 1.00 84.81 82 PRO A O 1
ATOM 666 N N . LEU A 1 83 ? 20.864 9.864 10.210 1.00 83.88 83 LEU A N 1
ATOM 667 C CA . LEU A 1 83 ? 21.313 8.481 10.303 1.00 83.88 83 LEU A CA 1
ATOM 668 C C . LEU A 1 83 ? 21.161 8.024 11.755 1.00 83.88 83 LEU A C 1
ATOM 670 O O . LEU A 1 83 ? 21.810 8.551 12.656 1.00 83.88 83 LEU A O 1
ATOM 674 N N . GLN A 1 84 ? 20.282 7.052 11.979 1.00 82.56 84 GLN A N 1
ATOM 675 C CA . GLN A 1 84 ? 20.215 6.352 13.253 1.00 82.56 84 GLN A CA 1
ATOM 676 C C . GLN A 1 84 ? 21.451 5.438 13.334 1.00 82.56 84 GLN A C 1
ATOM 678 O O . GLN A 1 84 ? 21.728 4.726 12.361 1.00 82.56 84 GLN A O 1
ATOM 683 N N . PRO A 1 85 ? 22.224 5.443 14.434 1.00 79.81 85 PRO A N 1
ATOM 684 C CA . PRO A 1 85 ? 23.312 4.488 14.600 1.00 79.81 85 PRO A CA 1
ATOM 685 C C . PRO A 1 85 ? 22.751 3.060 14.578 1.00 79.81 85 PRO A C 1
ATOM 687 O O . PRO A 1 85 ? 21.777 2.757 15.265 1.00 79.81 85 PRO A O 1
ATOM 690 N N . VAL A 1 86 ? 23.362 2.180 13.783 1.00 80.56 86 VAL A N 1
ATOM 691 C CA . VAL A 1 86 ? 23.031 0.751 13.788 1.00 80.56 86 VAL A CA 1
ATOM 692 C C . VAL A 1 86 ? 23.691 0.141 15.019 1.00 80.56 86 VAL A C 1
ATOM 694 O O . VAL A 1 86 ? 24.915 0.032 15.072 1.00 80.56 86 VAL A O 1
ATOM 697 N N . THR A 1 87 ? 22.906 -0.225 16.027 1.00 77.56 87 THR A N 1
ATOM 698 C CA . THR A 1 87 ? 23.397 -1.025 17.154 1.00 77.56 87 THR A CA 1
ATOM 699 C C . THR A 1 87 ? 23.372 -2.498 16.754 1.00 77.56 87 THR A C 1
ATOM 701 O O . THR A 1 87 ? 22.314 -2.991 16.359 1.00 77.56 87 THR A O 1
ATOM 704 N N . TYR A 1 88 ? 24.526 -3.167 16.822 1.00 64.38 88 TYR A N 1
ATOM 705 C CA . TYR A 1 88 ? 24.654 -4.625 16.703 1.00 64.38 88 TYR A CA 1
ATOM 706 C C . TYR A 1 88 ? 24.511 -5.277 18.078 1.00 64.38 88 TYR A C 1
ATOM 708 O O . TYR A 1 88 ? 25.045 -4.685 19.046 1.00 64.38 88 TYR A O 1
#

Foldseek 3Di:
DPPDDPDDDDDPDPPPDPPVVCVVPVDQAAAEDDPVCQDDDDPPDPDDSVVRVVVVVVCVVVVNDDPVRYDYDDDDDPPDDPDDDDDD

Secondary structure (DSSP, 8-state):
------------------HHHHHHT-S---EE--GGGS----TT--S-THHHHHHHHHHHHTT-S-TTTEEPPPPPPSSPPP------

Solvent-accessible surface area (backbone atoms only — not comparable to full-atom values): 6245 Å² total; per-residue (Å²): 135,92,84,78,83,95,71,94,71,94,69,101,64,89,77,72,71,62,76,67,56,63,68,73,50,78,56,82,75,77,44,79,57,57,78,78,70,48,59,94,70,68,89,89,61,86,71,69,38,68,51,58,57,52,52,52,51,51,33,40,76,71,63,73,47,42,83,92,36,46,40,66,79,76,82,78,70,91,65,79,78,81,83,74,83,84,82,130

Mean predicted aligned error: 12.86 Å